Protein AF-A0A1M7E237-F1 (afdb_monomer_lite)

Sequence (76 aa):
MSKKPHEETRLAKYIERRVLELKARKSQLQIAGEAGFPNANMVTMIKNGSSKLALDRVPSMARSLECDQAYLMGLA

pLDDT: mean 92.16, std 6.29, range [51.88, 96.56]

Structure (mmCIF, N/CA/C/O backbone):
data_AF-A0A1M7E237-F1
#
_entry.id   AF-A0A1M7E237-F1
#
loop_
_atom_site.group_PDB
_atom_site.id
_atom_site.type_symbol
_atom_site.label_atom_id
_atom_site.label_alt_id
_atom_site.label_comp_id
_atom_site.label_asym_id
_atom_site.label_entity_id
_atom_site.label_seq_id
_atom_site.pdbx_PDB_ins_code
_atom_site.Cartn_x
_atom_site.Cartn_y
_atom_site.Cartn_z
_atom_site.occupancy
_atom_site.B_iso_or_equiv
_atom_site.auth_seq_id
_atom_site.auth_comp_id
_atom_site.auth_asym_id
_atom_site.auth_atom_id
_atom_site.pdbx_PDB_model_num
ATOM 1 N N . MET A 1 1 ? 20.749 13.383 -0.386 1.00 51.88 1 MET A N 1
ATOM 2 C CA . MET A 1 1 ? 19.971 12.172 -0.043 1.00 51.88 1 MET A CA 1
ATOM 3 C C . MET A 1 1 ? 19.859 11.325 -1.299 1.00 51.88 1 MET A C 1
ATOM 5 O O . MET A 1 1 ? 19.489 11.872 -2.331 1.00 51.88 1 MET A O 1
ATOM 9 N N . SER A 1 2 ? 20.247 10.050 -1.258 1.00 69.06 2 SER A N 1
ATOM 10 C CA . SER A 1 2 ? 20.130 9.154 -2.417 1.00 69.06 2 SER A CA 1
ATOM 11 C C . SER A 1 2 ? 18.654 8.879 -2.713 1.00 69.06 2 SER A C 1
ATOM 13 O O . SER A 1 2 ? 17.926 8.472 -1.809 1.00 69.06 2 SER A O 1
ATOM 15 N N . LYS A 1 3 ? 18.214 9.128 -3.953 1.00 75.81 3 LYS A N 1
ATOM 16 C CA . LYS A 1 3 ? 16.840 8.842 -4.402 1.00 75.81 3 LYS A CA 1
ATOM 17 C C . LYS A 1 3 ? 16.542 7.356 -4.239 1.00 75.81 3 LYS A C 1
ATOM 19 O O . LYS A 1 3 ? 17.383 6.526 -4.593 1.00 75.81 3 LYS A O 1
ATOM 24 N N . LYS A 1 4 ? 15.364 7.014 -3.714 1.00 86.00 4 LYS A N 1
ATOM 25 C CA . LYS A 1 4 ? 14.978 5.605 -3.586 1.00 86.00 4 LYS A CA 1
ATOM 26 C C . LYS A 1 4 ? 14.487 5.080 -4.942 1.00 86.00 4 LYS A C 1
ATOM 28 O O . LYS A 1 4 ? 13.850 5.829 -5.682 1.00 86.00 4 LYS A O 1
ATOM 33 N N . PRO A 1 5 ? 14.743 3.804 -5.283 1.00 86.94 5 PRO A N 1
ATOM 34 C CA . PRO A 1 5 ? 14.509 3.293 -6.637 1.00 86.94 5 PRO A CA 1
ATOM 35 C C . PRO A 1 5 ? 13.063 3.394 -7.147 1.00 86.94 5 PRO A C 1
ATOM 37 O O . PRO A 1 5 ? 12.849 3.450 -8.356 1.00 86.94 5 PRO A O 1
ATOM 40 N N . HIS A 1 6 ? 12.065 3.396 -6.256 1.00 89.25 6 HIS A N 1
ATOM 41 C CA . HIS A 1 6 ? 10.642 3.367 -6.622 1.00 89.25 6 HIS A CA 1
ATOM 42 C C . HIS A 1 6 ? 9.836 4.556 -6.088 1.00 89.25 6 HIS A C 1
ATOM 44 O O . HIS A 1 6 ? 8.609 4.538 -6.162 1.00 89.25 6 HIS A O 1
ATOM 50 N N . GLU A 1 7 ? 10.505 5.581 -5.557 1.00 87.62 7 GLU A N 1
ATOM 51 C CA . GLU A 1 7 ? 9.877 6.724 -4.868 1.00 87.62 7 GLU A CA 1
ATOM 52 C C . GLU A 1 7 ? 8.876 7.469 -5.758 1.00 87.62 7 GLU A C 1
ATOM 54 O O . GLU A 1 7 ? 7.799 7.862 -5.324 1.00 87.62 7 GLU A O 1
ATOM 59 N N . GLU A 1 8 ? 9.191 7.573 -7.048 1.00 90.12 8 GLU A N 1
ATOM 60 C CA . GLU A 1 8 ? 8.374 8.296 -8.024 1.00 90.12 8 GLU A CA 1
ATOM 61 C C . GLU A 1 8 ? 7.324 7.422 -8.725 1.00 90.12 8 GLU A C 1
ATOM 63 O O . GLU A 1 8 ? 6.575 7.913 -9.575 1.00 90.12 8 GLU A O 1
ATOM 68 N N . THR A 1 9 ? 7.246 6.130 -8.391 1.00 93.75 9 THR A N 1
ATOM 69 C CA . THR A 1 9 ? 6.296 5.219 -9.041 1.00 93.75 9 THR A CA 1
ATOM 70 C C . THR A 1 9 ? 4.857 5.563 -8.670 1.00 93.75 9 THR A C 1
ATOM 72 O O . THR A 1 9 ? 4.546 5.972 -7.548 1.00 93.75 9 THR A O 1
ATOM 75 N N . ARG A 1 10 ? 3.940 5.356 -9.622 1.00 94.19 10 ARG A N 1
ATOM 76 C CA . ARG A 1 10 ? 2.503 5.563 -9.395 1.00 94.19 10 ARG A CA 1
ATOM 77 C C . ARG A 1 10 ? 1.979 4.674 -8.266 1.00 94.19 10 ARG A C 1
ATOM 79 O O . ARG A 1 10 ? 1.128 5.125 -7.507 1.00 94.19 10 ARG A O 1
ATOM 86 N N . LEU A 1 11 ? 2.514 3.457 -8.131 1.00 93.88 11 LEU A N 1
ATOM 87 C CA . LEU A 1 11 ? 2.186 2.543 -7.040 1.00 93.88 11 LEU A CA 1
ATOM 88 C C . LEU A 1 11 ? 2.555 3.124 -5.671 1.00 93.88 11 LEU A C 1
ATOM 90 O O . LEU A 1 11 ? 1.697 3.175 -4.794 1.00 93.88 11 LEU A O 1
ATOM 94 N N . ALA A 1 12 ? 3.802 3.570 -5.489 1.00 94.81 12 ALA A N 1
ATOM 95 C CA . ALA A 1 12 ? 4.280 4.097 -4.211 1.00 94.81 12 ALA A CA 1
ATOM 96 C C . ALA A 1 12 ? 3.416 5.279 -3.740 1.00 94.81 12 ALA A C 1
ATOM 98 O O . ALA A 1 12 ? 2.863 5.241 -2.639 1.00 94.81 12 ALA A O 1
ATOM 99 N N . LYS A 1 13 ? 3.178 6.246 -4.636 1.00 95.06 13 LYS A N 1
ATOM 100 C CA . LYS A 1 13 ? 2.312 7.413 -4.392 1.00 95.06 13 LYS A CA 1
ATOM 101 C C . LYS A 1 13 ? 0.861 7.028 -4.105 1.00 95.06 13 LYS A C 1
ATOM 103 O O . LYS A 1 13 ? 0.209 7.620 -3.245 1.00 95.06 13 LYS A O 1
ATOM 108 N N . TYR A 1 14 ? 0.333 6.033 -4.819 1.00 95.88 14 TYR A N 1
ATOM 109 C CA . TYR A 1 14 ? -1.027 5.550 -4.596 1.00 95.88 14 TYR A CA 1
ATOM 110 C C . TYR A 1 14 ? -1.181 4.901 -3.217 1.00 95.88 14 TYR A C 1
ATOM 112 O O . TYR A 1 14 ? -2.120 5.227 -2.489 1.00 95.88 14 TYR A O 1
ATOM 120 N N . ILE A 1 15 ? -0.243 4.029 -2.837 1.00 94.94 15 ILE A N 1
ATOM 121 C CA . ILE A 1 15 ? -0.233 3.370 -1.526 1.00 94.94 15 ILE A CA 1
ATOM 122 C C . ILE A 1 15 ? -0.069 4.407 -0.415 1.00 94.94 15 ILE A C 1
ATOM 124 O O . ILE A 1 15 ? -0.790 4.345 0.577 1.00 94.94 15 ILE A O 1
ATOM 128 N N . GLU A 1 16 ? 0.830 5.380 -0.577 1.00 95.25 16 GLU A N 1
ATOM 129 C CA . GLU A 1 16 ? 1.013 6.465 0.388 1.00 95.25 16 GLU A CA 1
ATOM 130 C C . GLU A 1 16 ? -0.300 7.203 0.657 1.00 95.25 16 GLU A C 1
ATOM 132 O O . GLU A 1 16 ? -0.737 7.292 1.809 1.00 95.25 16 GLU A O 1
ATOM 137 N N . ARG A 1 17 ? -0.968 7.661 -0.407 1.00 95.69 17 ARG A N 1
ATOM 138 C CA . ARG A 1 17 ? -2.253 8.353 -0.296 1.00 95.69 17 ARG A CA 1
ATOM 139 C C . ARG A 1 17 ? -3.310 7.471 0.366 1.00 95.69 17 ARG A C 1
ATOM 141 O O . ARG A 1 17 ? -3.996 7.928 1.276 1.00 95.69 17 ARG A O 1
ATOM 148 N N . ARG A 1 18 ? -3.415 6.200 -0.032 1.00 95.38 18 ARG A N 1
ATOM 149 C CA . ARG A 1 18 ? -4.443 5.300 0.505 1.00 95.38 18 ARG A CA 1
ATOM 150 C C . ARG A 1 18 ? -4.235 4.988 1.988 1.00 95.38 18 ARG A C 1
ATOM 152 O O . ARG A 1 18 ? -5.197 4.937 2.747 1.00 95.38 18 ARG A O 1
ATOM 159 N N . VAL A 1 19 ? -2.984 4.847 2.426 1.00 94.81 19 VAL A N 1
ATOM 160 C CA . VAL A 1 19 ? -2.645 4.690 3.849 1.00 94.81 19 VAL A CA 1
ATOM 161 C C . VAL A 1 19 ? -3.026 5.940 4.653 1.00 94.81 19 VAL A C 1
ATOM 163 O O . VAL A 1 19 ? -3.498 5.808 5.781 1.00 94.81 19 VAL A O 1
ATOM 166 N N . LEU A 1 20 ? -2.858 7.145 4.094 1.00 94.94 20 LEU A N 1
ATOM 167 C CA . LEU A 1 20 ? -3.282 8.390 4.748 1.00 94.94 20 LEU A CA 1
ATOM 168 C C . LEU A 1 20 ? -4.808 8.482 4.872 1.00 94.94 20 LEU A C 1
ATOM 170 O O . LEU A 1 20 ? -5.304 8.803 5.950 1.00 94.94 20 LEU A O 1
ATOM 174 N N . GLU A 1 21 ? -5.542 8.143 3.810 1.00 95.44 21 GLU A N 1
ATOM 175 C CA . GLU A 1 21 ? -7.013 8.107 3.806 1.00 95.44 21 GLU A CA 1
ATOM 176 C C . GLU A 1 21 ? -7.571 7.121 4.845 1.00 95.44 21 GLU A C 1
ATOM 178 O O . GLU A 1 21 ? -8.575 7.394 5.499 1.00 95.44 21 GLU A O 1
ATOM 183 N N . LEU A 1 22 ? -6.897 5.985 5.041 1.00 94.94 22 LEU A N 1
ATOM 184 C CA . LEU A 1 22 ? -7.311 4.964 6.000 1.00 94.94 22 LEU A CA 1
ATOM 185 C C . LEU A 1 22 ? -6.870 5.243 7.438 1.00 94.94 22 LEU A C 1
ATOM 187 O O . LEU A 1 22 ? -7.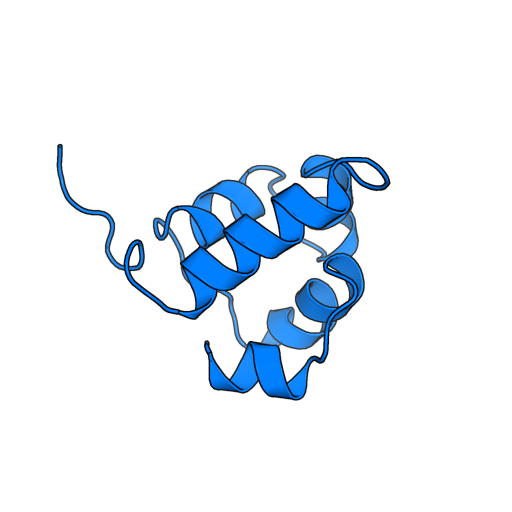349 4.554 8.335 1.00 94.94 22 LEU A O 1
ATOM 191 N N . LYS A 1 23 ? -6.019 6.244 7.699 1.00 92.94 23 LYS A N 1
ATOM 192 C CA . LYS A 1 23 ? -5.408 6.477 9.023 1.00 92.94 23 LYS A CA 1
ATOM 193 C C . LYS A 1 23 ? -6.429 6.663 10.158 1.00 92.94 23 LYS A C 1
ATOM 195 O O . LYS A 1 23 ? -6.115 6.356 11.303 1.00 92.94 23 LYS A O 1
ATOM 200 N N . ALA A 1 24 ? -7.641 7.132 9.853 1.00 93.12 24 ALA A N 1
ATOM 201 C CA . ALA A 1 24 ? -8.731 7.265 10.826 1.00 93.12 24 ALA A CA 1
ATOM 202 C C . ALA A 1 24 ? -9.377 5.922 11.232 1.00 93.12 24 ALA A C 1
ATOM 204 O O . ALA A 1 24 ? -10.038 5.850 12.262 1.00 93.12 24 ALA A O 1
ATOM 205 N N . ARG A 1 25 ? -9.206 4.867 10.425 1.00 94.00 25 ARG A N 1
ATOM 206 C CA . ARG A 1 25 ? -9.832 3.543 10.603 1.00 94.00 25 ARG A CA 1
ATOM 207 C C . ARG A 1 25 ? -8.815 2.430 10.853 1.00 94.00 25 ARG A C 1
ATOM 209 O O . ARG A 1 25 ? -9.112 1.495 11.587 1.00 94.00 25 ARG A O 1
ATOM 216 N N . LYS A 1 26 ? -7.633 2.519 10.237 1.00 93.44 26 LYS A N 1
ATOM 217 C CA . LYS A 1 26 ? -6.568 1.516 10.299 1.00 93.44 26 LYS A CA 1
ATOM 218 C C . LYS A 1 26 ? -5.204 2.177 10.459 1.00 93.44 26 LYS A C 1
ATOM 220 O O . LYS A 1 26 ? -4.850 3.121 9.755 1.00 93.44 26 LYS A O 1
ATOM 225 N N . SER A 1 27 ? -4.401 1.627 11.357 1.00 93.50 27 SER A N 1
ATOM 226 C CA . SER A 1 27 ? -2.984 1.951 11.475 1.00 93.50 27 SER A CA 1
ATOM 227 C C . SER A 1 27 ? -2.167 1.247 10.392 1.00 93.50 27 SER A C 1
ATOM 229 O O . SER A 1 27 ? -2.547 0.206 9.854 1.00 93.50 27 SER A O 1
ATOM 231 N N . GLN A 1 28 ? -0.976 1.771 10.113 1.00 91.62 28 GLN A N 1
ATOM 232 C CA . GLN A 1 28 ? -0.068 1.141 9.159 1.00 91.62 28 GLN A CA 1
ATOM 233 C C . GLN A 1 28 ? 0.371 -0.269 9.593 1.00 91.62 28 GLN A C 1
ATOM 235 O O . GLN A 1 28 ? 0.567 -1.137 8.746 1.00 91.62 28 GLN A O 1
ATOM 240 N N . LEU A 1 29 ? 0.498 -0.499 10.905 1.00 93.06 29 LEU A N 1
ATOM 241 C CA . LEU A 1 29 ? 0.810 -1.812 11.472 1.00 93.06 29 LEU A CA 1
ATOM 242 C C . LEU A 1 29 ? -0.295 -2.828 11.153 1.00 93.06 29 LEU A C 1
ATOM 244 O O . LEU A 1 29 ? 0.004 -3.939 10.726 1.00 93.06 29 LEU A O 1
ATOM 248 N N . GLN A 1 30 ? -1.562 -2.428 11.302 1.00 94.56 30 GLN A N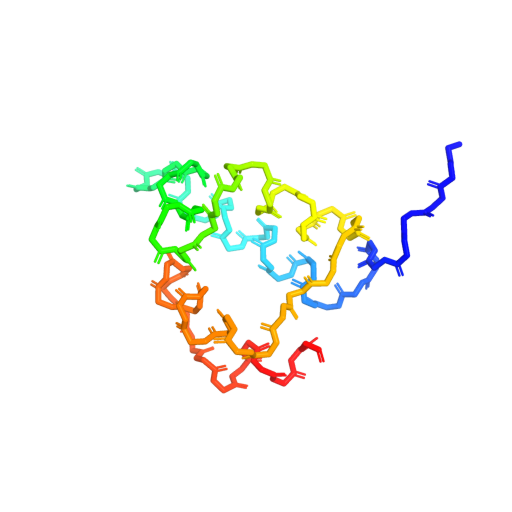 1
ATOM 249 C CA . GLN A 1 30 ? -2.710 -3.269 10.949 1.00 94.56 30 GLN A CA 1
ATOM 250 C C . GLN A 1 30 ? -2.734 -3.575 9.452 1.00 94.56 30 GLN A C 1
ATOM 252 O O . GLN A 1 30 ? -2.856 -4.735 9.079 1.00 94.56 30 GLN A O 1
ATOM 257 N N . ILE A 1 31 ? -2.511 -2.571 8.596 1.00 95.19 31 ILE A N 1
ATOM 258 C CA . ILE A 1 31 ? -2.431 -2.770 7.139 1.00 95.19 31 ILE A CA 1
ATOM 259 C C . ILE A 1 31 ? -1.322 -3.771 6.786 1.00 95.19 31 ILE A C 1
ATOM 261 O O . ILE A 1 31 ? -1.533 -4.654 5.956 1.00 95.19 31 ILE A O 1
ATOM 265 N N . ALA A 1 32 ? -0.152 -3.661 7.425 1.00 94.44 32 ALA A N 1
ATOM 266 C CA . ALA A 1 32 ? 0.961 -4.578 7.198 1.00 94.44 32 ALA A CA 1
ATOM 267 C C . ALA A 1 32 ? 0.624 -6.017 7.621 1.00 94.44 32 ALA A C 1
ATOM 269 O O . ALA A 1 32 ? 0.920 -6.953 6.877 1.00 94.44 32 ALA A O 1
ATOM 270 N N . GLY A 1 33 ? -0.030 -6.180 8.775 1.00 95.06 33 GLY A N 1
ATOM 271 C CA . GLY A 1 33 ? -0.497 -7.475 9.269 1.00 95.06 33 GLY A CA 1
ATOM 272 C C . GLY A 1 33 ? -1.559 -8.103 8.364 1.00 95.06 33 GLY A C 1
ATOM 273 O O . GLY A 1 33 ? -1.409 -9.250 7.954 1.00 95.06 33 GLY A O 1
ATOM 274 N N . GLU A 1 34 ? -2.581 -7.338 7.971 1.00 94.12 34 GLU A N 1
ATOM 275 C CA . GLU A 1 34 ? -3.640 -7.782 7.051 1.00 94.12 34 GLU A CA 1
ATOM 276 C C . GLU A 1 34 ? -3.081 -8.151 5.666 1.00 94.12 34 GLU A C 1
ATOM 278 O O . GLU A 1 34 ? -3.530 -9.111 5.040 1.00 94.12 34 GLU A O 1
ATOM 283 N N . ALA A 1 35 ? -2.056 -7.428 5.196 1.00 93.94 35 ALA A N 1
ATOM 284 C CA . ALA A 1 35 ? -1.385 -7.724 3.930 1.00 93.94 35 ALA A CA 1
ATOM 285 C C . ALA A 1 35 ? -0.450 -8.952 4.024 1.00 93.94 35 ALA A C 1
ATOM 287 O O . ALA A 1 35 ? 0.083 -9.417 3.011 1.00 93.94 35 ALA A O 1
ATOM 288 N N . GLY A 1 36 ? -0.260 -9.499 5.229 1.00 92.75 36 GLY A N 1
ATOM 289 C CA . GLY A 1 36 ? 0.561 -10.677 5.490 1.00 92.75 36 GLY A CA 1
ATOM 290 C C . GLY A 1 36 ? 2.061 -10.401 5.431 1.00 92.75 36 GLY A C 1
ATOM 291 O O . GLY A 1 36 ? 2.825 -11.307 5.091 1.00 92.75 36 GLY A O 1
ATOM 292 N N . PHE A 1 37 ? 2.491 -9.166 5.714 1.00 93.62 37 PHE A N 1
ATOM 293 C CA . PHE A 1 37 ? 3.912 -8.850 5.804 1.00 93.62 37 PHE A CA 1
ATOM 294 C C . PHE A 1 37 ? 4.472 -9.263 7.168 1.00 93.62 37 PHE A C 1
ATOM 296 O O . PHE A 1 37 ? 3.946 -8.835 8.195 1.00 93.62 37 PHE A O 1
ATOM 303 N N . PRO A 1 38 ? 5.587 -10.015 7.205 1.00 88.50 38 PRO A N 1
ATOM 304 C CA . PRO A 1 38 ? 6.237 -10.373 8.466 1.00 88.50 38 PRO A CA 1
ATOM 305 C C . PRO A 1 38 ? 6.849 -9.149 9.163 1.00 88.50 38 PRO A C 1
ATOM 307 O O . PRO A 1 38 ? 7.003 -9.134 10.379 1.00 88.50 38 PRO A O 1
ATOM 310 N N . ASN A 1 39 ? 7.192 -8.109 8.396 1.00 90.75 39 ASN A N 1
ATOM 311 C CA . ASN A 1 39 ? 7.744 -6.864 8.909 1.00 90.75 39 ASN A CA 1
ATOM 312 C C . ASN A 1 39 ? 6.726 -5.721 8.768 1.00 90.75 39 ASN A C 1
ATOM 314 O O . ASN A 1 39 ? 6.365 -5.337 7.653 1.00 90.75 39 ASN A O 1
ATOM 318 N N . ALA A 1 40 ? 6.344 -5.120 9.897 1.00 87.75 40 ALA A N 1
ATOM 319 C CA . ALA A 1 40 ? 5.445 -3.967 9.978 1.00 87.75 40 ALA A CA 1
ATOM 320 C C . ALA A 1 40 ? 5.894 -2.758 9.133 1.00 87.75 40 ALA A C 1
ATOM 322 O O . ALA A 1 40 ? 5.072 -1.984 8.637 1.00 87.75 40 ALA A O 1
ATOM 323 N N . ASN A 1 41 ? 7.206 -2.605 8.931 1.00 93.62 41 ASN A N 1
ATOM 324 C CA . ASN A 1 41 ? 7.785 -1.507 8.161 1.00 93.62 41 ASN A CA 1
ATOM 325 C C . ASN A 1 41 ? 7.678 -1.708 6.647 1.00 93.62 41 ASN A C 1
ATOM 327 O O . ASN A 1 41 ? 7.996 -0.787 5.895 1.00 93.62 41 ASN A O 1
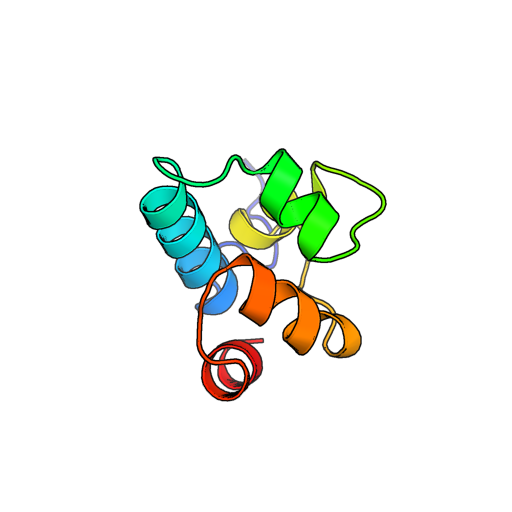ATOM 331 N N . MET A 1 42 ? 7.221 -2.871 6.172 1.00 93.75 42 MET A N 1
ATOM 332 C CA . MET A 1 42 ? 7.164 -3.156 4.738 1.00 93.75 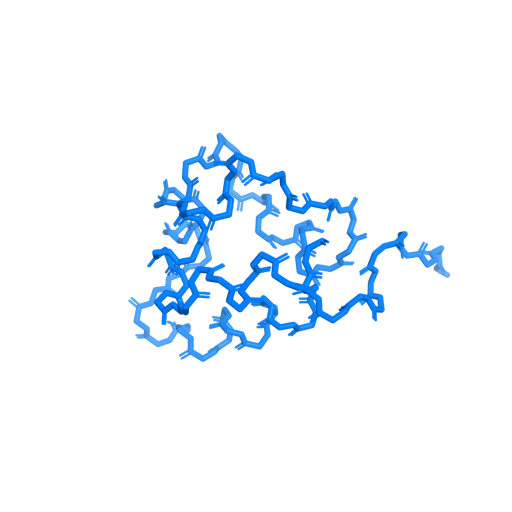42 MET A CA 1
ATOM 333 C C . MET A 1 42 ? 6.262 -2.170 3.989 1.00 93.75 42 MET A C 1
ATOM 335 O O . MET A 1 42 ? 6.639 -1.670 2.933 1.00 93.75 42 MET A O 1
ATOM 339 N N . VAL A 1 43 ? 5.131 -1.781 4.583 1.00 94.06 43 VAL A N 1
ATOM 340 C CA . VAL A 1 43 ? 4.238 -0.764 4.005 1.00 94.06 43 VAL A CA 1
ATOM 341 C C . VAL A 1 43 ? 4.941 0.599 3.894 1.00 94.06 43 VAL A C 1
ATOM 343 O O . VAL A 1 43 ? 4.801 1.270 2.873 1.00 94.06 43 VAL A O 1
ATOM 346 N N . THR A 1 44 ? 5.763 0.991 4.882 1.00 94.44 44 THR A N 1
ATOM 347 C CA . THR A 1 44 ? 6.613 2.199 4.788 1.00 94.44 44 THR A CA 1
ATOM 348 C C . THR A 1 44 ? 7.608 2.086 3.640 1.00 94.44 44 THR A C 1
ATOM 350 O O . THR A 1 44 ? 7.807 3.041 2.894 1.00 94.44 44 THR A O 1
ATOM 353 N N . MET A 1 45 ? 8.269 0.936 3.512 1.00 94.38 45 MET A N 1
ATOM 354 C CA . MET A 1 45 ? 9.296 0.743 2.491 1.00 94.38 45 MET A CA 1
ATOM 355 C C . MET A 1 45 ? 8.703 0.788 1.086 1.00 94.38 45 MET A C 1
ATOM 357 O O . MET A 1 45 ? 9.310 1.388 0.206 1.00 94.38 45 MET A O 1
ATOM 361 N N . ILE A 1 46 ? 7.512 0.223 0.887 1.00 94.44 46 ILE A N 1
ATOM 362 C CA . ILE A 1 46 ? 6.824 0.245 -0.406 1.00 94.44 46 ILE A CA 1
ATOM 363 C C . ILE A 1 46 ? 6.345 1.660 -0.748 1.00 94.44 46 IL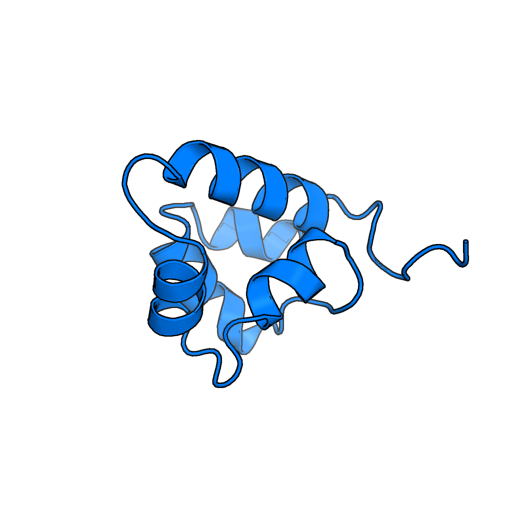E A C 1
ATOM 365 O O . ILE A 1 46 ? 6.648 2.161 -1.827 1.00 94.44 46 ILE A O 1
ATOM 369 N N . LYS A 1 47 ? 5.653 2.342 0.174 1.00 93.00 47 LYS A N 1
ATOM 370 C CA . LYS A 1 47 ? 5.099 3.680 -0.099 1.00 93.00 47 LYS A CA 1
ATOM 371 C C . LYS A 1 47 ? 6.182 4.746 -0.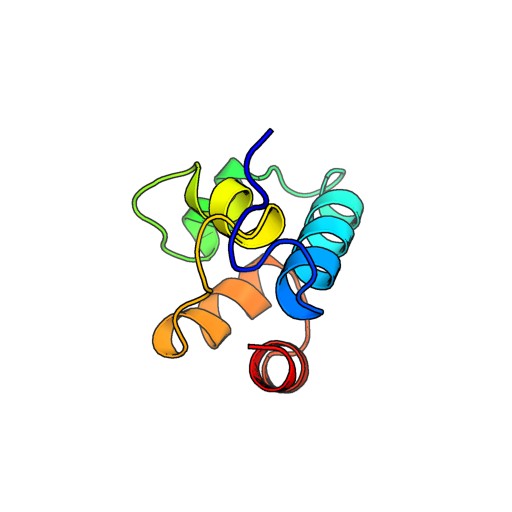301 1.00 93.00 47 LYS A C 1
ATOM 373 O O . LYS A 1 47 ? 6.000 5.661 -1.085 1.00 93.00 47 LYS A O 1
ATOM 378 N N . ASN A 1 48 ? 7.334 4.589 0.355 1.00 92.75 48 ASN A N 1
ATOM 379 C CA . ASN A 1 48 ? 8.486 5.471 0.165 1.00 92.75 48 ASN A CA 1
ATOM 380 C C . ASN A 1 48 ? 9.380 5.029 -1.009 1.00 92.75 48 ASN A C 1
ATOM 382 O O . ASN A 1 48 ? 10.434 5.619 -1.230 1.00 92.75 48 ASN A O 1
ATOM 386 N N . GLY A 1 49 ? 9.033 3.938 -1.697 1.00 91.56 49 GLY A N 1
ATOM 387 C CA . GLY A 1 49 ? 9.769 3.430 -2.848 1.00 91.56 49 GLY A CA 1
ATOM 388 C C . GLY A 1 49 ? 11.132 2.794 -2.557 1.00 91.56 49 GLY A C 1
ATOM 389 O O . GLY A 1 49 ? 11.950 2.643 -3.464 1.00 91.56 49 GLY A O 1
ATOM 390 N N . SER A 1 50 ? 11.397 2.421 -1.304 1.00 92.75 50 SER A N 1
ATOM 391 C CA . SER A 1 50 ? 12.561 1.611 -0.919 1.00 92.75 50 SER A CA 1
ATOM 392 C C . SER A 1 50 ? 12.424 0.143 -1.335 1.00 92.75 50 SER A C 1
ATOM 394 O O . SER A 1 50 ? 13.434 -0.542 -1.445 1.00 92.75 50 SER A O 1
ATOM 396 N N . SER A 1 51 ? 11.198 -0.344 -1.544 1.00 93.00 51 SER A N 1
ATOM 397 C CA . SER A 1 51 ? 10.899 -1.713 -1.979 1.00 93.00 51 SER A CA 1
ATOM 398 C C . SER A 1 51 ? 9.729 -1.722 -2.965 1.00 93.00 51 SER A C 1
ATOM 400 O O . SER A 1 51 ? 8.917 -0.797 -2.965 1.00 93.00 51 SER A O 1
ATOM 402 N N . LYS A 1 52 ? 9.620 -2.768 -3.788 1.00 91.56 52 LYS A N 1
ATOM 403 C CA . LYS A 1 52 ? 8.441 -3.013 -4.634 1.00 91.56 52 LYS A CA 1
ATOM 404 C C . LYS A 1 52 ? 7.382 -3.818 -3.883 1.00 91.56 52 LYS A C 1
ATOM 406 O O . LYS A 1 52 ? 7.692 -4.550 -2.944 1.00 91.56 52 LYS A O 1
ATOM 411 N N . LEU A 1 53 ? 6.137 -3.721 -4.342 1.00 92.56 53 LEU A N 1
ATOM 412 C CA . LEU A 1 53 ? 5.095 -4.675 -3.975 1.00 92.56 53 LEU A CA 1
ATOM 413 C C . LEU A 1 53 ? 5.284 -5.953 -4.797 1.00 92.56 53 LEU A C 1
ATOM 415 O O . LEU A 1 53 ? 5.344 -5.899 -6.022 1.00 92.56 53 LEU A O 1
ATOM 419 N N . ALA A 1 54 ? 5.385 -7.096 -4.127 1.00 91.62 54 ALA A N 1
ATOM 420 C CA . ALA A 1 54 ? 5.447 -8.384 -4.803 1.00 91.62 54 ALA A CA 1
ATOM 421 C C . ALA A 1 54 ? 4.073 -8.738 -5.406 1.00 91.62 54 ALA A C 1
ATOM 423 O O . ALA A 1 54 ? 3.040 -8.496 -4.775 1.00 91.62 54 ALA A O 1
ATOM 424 N N . LEU A 1 55 ? 4.052 -9.283 -6.629 1.00 92.00 55 LEU A N 1
ATOM 425 C CA . LEU A 1 55 ? 2.812 -9.517 -7.390 1.00 92.00 55 LEU A CA 1
ATOM 426 C C . LEU A 1 55 ? 1.867 -10.507 -6.692 1.00 92.00 55 LEU A C 1
ATOM 428 O O . LEU A 1 55 ? 0.654 -10.318 -6.687 1.00 92.00 55 LEU A O 1
ATOM 432 N N . ASP A 1 56 ? 2.423 -11.519 -6.030 1.00 92.44 56 ASP A N 1
ATOM 433 C CA . ASP A 1 56 ? 1.699 -12.483 -5.193 1.00 92.44 56 ASP A CA 1
ATOM 434 C C . ASP A 1 56 ? 1.007 -11.826 -3.985 1.00 92.44 56 ASP A C 1
ATOM 436 O O . ASP A 1 56 ? 0.039 -12.361 -3.447 1.00 92.44 56 ASP A O 1
ATOM 440 N N . ARG A 1 57 ? 1.481 -10.647 -3.563 1.00 92.81 57 ARG A N 1
ATOM 441 C CA . ARG A 1 57 ? 0.945 -9.880 -2.429 1.00 92.81 57 ARG A CA 1
ATOM 442 C C . ARG A 1 57 ? -0.036 -8.792 -2.826 1.00 92.81 57 ARG A C 1
ATOM 444 O O . ARG A 1 57 ? -0.672 -8.223 -1.939 1.00 92.81 57 ARG A O 1
ATOM 451 N N . VAL A 1 58 ? -0.217 -8.532 -4.119 1.00 94.75 58 VAL A N 1
ATOM 452 C CA . VAL A 1 58 ? -1.199 -7.559 -4.615 1.00 94.75 58 VAL A CA 1
ATOM 453 C C . VAL A 1 58 ? -2.619 -7.846 -4.097 1.00 94.75 58 VAL A C 1
ATOM 455 O O . VAL A 1 58 ? -3.237 -6.901 -3.606 1.00 94.75 58 VAL A O 1
ATOM 458 N N . PRO A 1 59 ? -3.133 -9.098 -4.082 1.00 95.56 59 PRO A N 1
ATOM 459 C CA . PRO A 1 59 ? -4.470 -9.384 -3.554 1.00 95.56 59 PRO A CA 1
ATOM 460 C C . PRO A 1 59 ? -4.627 -9.022 -2.072 1.00 95.56 59 PRO A C 1
ATOM 462 O O . PRO A 1 59 ? -5.581 -8.349 -1.681 1.00 95.56 59 PRO A O 1
ATOM 465 N N . SER A 1 60 ? -3.669 -9.440 -1.239 1.00 96.12 60 SER A N 1
ATOM 466 C CA . SER A 1 60 ? -3.706 -9.176 0.203 1.00 96.12 60 SER A CA 1
ATOM 467 C C . SER A 1 60 ? -3.542 -7.689 0.500 1.00 96.12 60 SER A C 1
ATOM 469 O O . SER A 1 60 ? -4.284 -7.146 1.310 1.00 96.12 60 SER A O 1
ATOM 471 N N . MET A 1 61 ? -2.631 -7.006 -0.197 1.00 95.75 61 MET A N 1
ATOM 472 C CA . MET A 1 61 ? -2.436 -5.564 -0.053 1.00 95.75 61 MET A CA 1
ATOM 473 C C . MET A 1 61 ? -3.685 -4.774 -0.464 1.00 95.75 61 MET A C 1
ATOM 475 O O . MET A 1 61 ? -4.084 -3.862 0.256 1.00 95.75 61 MET A O 1
ATOM 479 N N . ALA A 1 62 ? -4.325 -5.127 -1.583 1.00 96.56 62 ALA A N 1
ATOM 480 C CA . ALA A 1 62 ? -5.539 -4.458 -2.051 1.00 96.56 62 ALA A CA 1
ATOM 481 C C . ALA A 1 62 ? -6.685 -4.579 -1.037 1.00 96.56 62 ALA A C 1
ATOM 483 O O . ALA A 1 62 ? -7.357 -3.592 -0.736 1.00 96.56 62 ALA A O 1
ATOM 484 N N . ARG A 1 63 ? -6.847 -5.763 -0.430 1.00 95.81 63 ARG A N 1
ATOM 485 C CA . ARG A 1 63 ? -7.818 -5.985 0.650 1.00 95.81 63 ARG A CA 1
ATOM 486 C C . ARG A 1 63 ? -7.529 -5.099 1.863 1.00 95.81 63 ARG A C 1
ATOM 488 O O . ARG A 1 63 ? -8.442 -4.444 2.362 1.00 95.81 63 ARG A O 1
ATOM 495 N N . SER A 1 64 ? -6.275 -5.035 2.311 1.00 95.50 64 SER A N 1
ATOM 496 C CA . SER A 1 64 ? -5.884 -4.209 3.463 1.00 95.50 64 SER A CA 1
ATOM 497 C C . SER A 1 64 ? -6.101 -2.718 3.213 1.00 95.50 64 SER A C 1
ATOM 499 O O . SER A 1 64 ? -6.549 -1.994 4.104 1.00 95.50 64 SER A O 1
ATOM 501 N N . LEU A 1 65 ? -5.811 -2.275 1.985 1.00 95.12 65 LEU A N 1
ATOM 502 C CA . LEU A 1 65 ? -5.979 -0.900 1.517 1.00 95.12 65 LEU A CA 1
ATOM 503 C C . LEU A 1 65 ? -7.416 -0.566 1.088 1.00 95.12 65 LEU A C 1
ATOM 505 O O . LEU A 1 65 ? -7.665 0.562 0.659 1.00 95.12 65 LEU A O 1
ATOM 509 N N . GLU A 1 66 ? -8.356 -1.506 1.206 1.00 94.81 66 GLU A N 1
ATOM 510 C CA . GLU A 1 66 ? -9.752 -1.336 0.792 1.00 94.81 66 GLU A CA 1
ATOM 511 C C . GLU A 1 66 ? -9.854 -0.738 -0.623 1.00 94.81 66 GLU A C 1
ATOM 513 O O . GLU A 1 66 ? -10.537 0.267 -0.839 1.00 94.81 66 GLU A O 1
ATOM 518 N N . CYS A 1 67 ? -9.091 -1.285 -1.573 1.00 94.69 67 CYS A N 1
ATOM 519 C CA . CYS A 1 67 ? -9.038 -0.804 -2.950 1.00 94.69 67 CYS A CA 1
ATOM 520 C C . CYS A 1 67 ? -9.170 -1.933 -3.975 1.00 94.69 67 CYS A C 1
ATOM 522 O O . CYS A 1 67 ? -9.101 -3.117 -3.646 1.00 94.69 67 CYS A O 1
ATOM 524 N N . ASP A 1 68 ? -9.382 -1.548 -5.234 1.00 95.69 68 ASP A N 1
ATOM 525 C CA . ASP A 1 68 ? -9.501 -2.494 -6.335 1.00 95.69 68 ASP A CA 1
ATOM 526 C C . ASP A 1 68 ? -8.152 -3.168 -6.648 1.00 95.69 68 ASP A C 1
ATOM 528 O O . ASP A 1 68 ? -7.130 -2.508 -6.864 1.00 95.69 68 ASP A O 1
ATOM 532 N N . GLN A 1 69 ? -8.157 -4.502 -6.680 1.00 93.88 69 GLN A N 1
ATOM 533 C CA . GLN A 1 69 ? -6.957 -5.304 -6.906 1.00 93.88 69 GLN A CA 1
ATOM 534 C C . GLN A 1 69 ? -6.412 -5.152 -8.330 1.00 93.88 69 GLN A C 1
ATOM 536 O O . GLN A 1 69 ? -5.195 -5.089 -8.503 1.00 93.88 69 GLN A O 1
ATOM 541 N N . ALA A 1 70 ? -7.280 -5.109 -9.347 1.00 94.38 70 ALA A N 1
ATOM 542 C CA . ALA A 1 70 ? -6.854 -5.005 -10.742 1.00 94.38 70 ALA A CA 1
ATOM 543 C C . ALA A 1 70 ? -6.181 -3.652 -11.005 1.00 94.38 70 ALA A C 1
ATOM 545 O O . ALA A 1 70 ? -5.139 -3.587 -11.659 1.00 94.38 70 ALA A O 1
ATOM 546 N N . TYR A 1 71 ? -6.716 -2.587 -10.410 1.00 95.19 71 TYR A N 1
ATOM 547 C CA . TYR A 1 71 ? -6.098 -1.273 -10.423 1.00 95.19 71 TYR A CA 1
ATOM 548 C C . TYR A 1 71 ? -4.735 -1.283 -9.726 1.00 95.19 71 TYR A C 1
ATOM 550 O O . TYR A 1 71 ? -3.762 -0.800 -10.301 1.00 95.19 71 TYR A O 1
ATOM 558 N N . LEU A 1 72 ? -4.630 -1.873 -8.527 1.00 93.75 72 LEU A N 1
ATOM 559 C CA . LEU A 1 72 ? -3.354 -1.962 -7.810 1.00 93.75 72 LEU A CA 1
ATOM 560 C C . LEU A 1 72 ? -2.300 -2.754 -8.608 1.00 93.75 72 LEU A C 1
ATOM 562 O O . LEU A 1 72 ? -1.147 -2.334 -8.664 1.00 93.75 72 LEU A O 1
ATOM 566 N N . MET A 1 73 ? -2.703 -3.846 -9.265 1.00 92.81 73 MET A N 1
ATOM 567 C CA . MET A 1 73 ? -1.846 -4.650 -10.145 1.00 92.81 73 MET A CA 1
ATOM 568 C C . MET A 1 73 ? -1.352 -3.850 -11.353 1.00 92.81 73 MET A C 1
ATOM 570 O O . MET A 1 73 ? -0.179 -3.917 -11.695 1.00 92.81 73 MET A O 1
ATOM 574 N N . GLY A 1 74 ? -2.223 -3.055 -11.981 1.00 92.88 74 GLY A N 1
ATOM 575 C CA . GLY A 1 74 ? -1.857 -2.215 -13.126 1.00 92.88 74 GLY A CA 1
ATOM 576 C C . GLY A 1 74 ? -0.877 -1.082 -12.793 1.00 92.88 74 GLY A C 1
ATOM 577 O O . GLY A 1 74 ? -0.358 -0.437 -13.704 1.00 92.88 74 GLY A O 1
ATOM 578 N N . LEU A 1 75 ? -0.632 -0.814 -11.507 1.00 90.56 75 LEU A N 1
ATOM 579 C CA . LEU A 1 75 ? 0.368 0.151 -11.049 1.00 90.56 75 LEU A CA 1
ATOM 580 C C . LEU A 1 75 ? 1.714 -0.492 -10.675 1.00 90.56 75 LEU A C 1
ATOM 582 O O . LEU A 1 75 ? 2.684 0.260 -10.539 1.00 90.56 75 LEU A O 1
ATOM 586 N N . ALA A 1 76 ? 1.746 -1.811 -10.446 1.00 81.25 76 ALA A N 1
ATOM 587 C CA . ALA A 1 76 ? 2.858 -2.538 -9.828 1.00 81.25 76 ALA A CA 1
ATOM 588 C C . ALA A 1 76 ? 4.033 -2.844 -10.769 1.00 81.25 76 ALA A C 1
ATOM 590 O O . ALA A 1 76 ? 3.814 -2.995 -11.990 1.00 81.25 76 ALA A O 1
#

InterPro domains:
  IPR010982 Lambda repressor-like, DNA-binding domain superfamily [G3DSA:1.10.260.40] (2-75)

Organism: NCBI:txid1054996

Foldseek 3Di:
DDQAQCQPFPLLCVLVVLQVVCVVPDHLQQLCVQLVHPDSCVSVCCNNNNDDDDLVSLVSNCVSSVHDSVVSNVRD

Secondary structure (DSSP, 8-state):
-PPPTTTT-HHHHHHHHHHHHHTTT--HHHHHHHTT-SSTTHHHHHHTTSSPPPGGGHHHHHHHTTS-HHHHHHH-

Radius of gyration: 11.31 Å; chains: 1; bounding box: 30×25×25 Å